Protein AF-A0A6N8Z2X7-F1 (afdb_monomer)

Solvent-accessible surface area (backbone atoms only — not comparable to full-atom values): 6166 Å² total; per-residue (Å²): 115,76,69,65,78,71,65,82,89,82,89,69,92,89,54,57,72,78,24,60,70,51,75,50,76,45,96,87,71,52,72,47,77,52,70,50,75,45,52,90,80,69,62,57,68,72,56,46,52,57,59,53,61,70,48,41,85,80,43,102,55,61,59,70,53,54,51,48,49,54,55,51,64,74,47,50,93,76,54,91,65,60,64,66,61,53,62,65,72,50,86,84,128

Sequence (93 aa):
MDLMKKVEVVGHKNRSAFAPRITVSLAGGTEYQGEYRGNELEWNLATELRRMRALFDDVPWPREKLESIAQITTGLEIEQRMDHLIAMCVETG

Nearest PDB structures (foldseek):
  6skl-assembly1_X  TM=3.160E-01  e=2.056E+00  Saccharomyces cerevisiae S288C
  5qu6-assembly13_Y  TM=3.929E-01  e=6.717E+00  Homo sapiens
  3t91-assembly1_A  TM=2.732E-01  e=4.835E+00  Bacillus subtilis
  3t9q-assembly1_A  TM=2.576E-01  e=5.889E+00  Bacillus subtilis
  3t91-assembly1_B  TM=2.539E-01  e=6.289E+00  Bacillus subtilis

Radius of gyration: 21.36 Å; Cα contacts (8 Å, |Δi|>4): 50; chains: 1; bounding box: 35×31×59 Å

Secondary structure (DSSP, 8-state):
-TTGGG------TTSPTT--EEEEE-TTS-EEEEE--S-TT---HHHHHHHHHTTGGGSSS-HHHHHHHHHHHHTGGG-S-SHHHHHHTS---

pLDDT: mean 90.1, std 7.03, range [52.88, 97.56]

Mean predicted aligned error: 7.27 Å

Structure (mmCIF, N/CA/C/O backbone):
data_AF-A0A6N8Z2X7-F1
#
_entry.id   AF-A0A6N8Z2X7-F1
#
loop_
_atom_site.group_PDB
_atom_site.id
_atom_site.type_symbol
_atom_site.label_atom_id
_atom_site.label_alt_id
_atom_site.label_comp_id
_atom_site.label_asym_id
_atom_site.label_entity_id
_atom_site.label_seq_id
_atom_site.pdbx_PDB_ins_code
_atom_site.Cartn_x
_atom_site.Cartn_y
_atom_site.Cartn_z
_atom_site.occupancy
_atom_site.B_iso_or_equiv
_atom_site.auth_seq_id
_atom_site.auth_comp_id
_atom_site.auth_asym_id
_atom_site.auth_atom_id
_atom_site.pdbx_PDB_model_num
ATOM 1 N N . MET A 1 1 ? -19.006 -13.621 12.511 1.00 72.56 1 MET A N 1
ATOM 2 C CA . MET A 1 1 ? -19.417 -12.213 12.271 1.00 72.56 1 MET A CA 1
ATOM 3 C C . MET A 1 1 ? -19.756 -11.444 13.556 1.00 72.56 1 MET A C 1
ATOM 5 O O . MET A 1 1 ? -20.113 -10.277 13.468 1.00 72.56 1 MET A O 1
ATOM 9 N N . ASP A 1 2 ? -19.636 -12.024 14.755 1.00 91.56 2 ASP A N 1
ATOM 10 C CA . ASP A 1 2 ? -20.192 -11.399 15.971 1.00 91.56 2 ASP A CA 1
ATOM 11 C C . ASP A 1 2 ? -19.499 -10.112 16.421 1.00 91.56 2 ASP A C 1
ATOM 13 O O . ASP A 1 2 ? -20.110 -9.308 17.117 1.00 91.56 2 ASP A O 1
ATOM 17 N N . LEU A 1 3 ? -18.262 -9.875 15.976 1.00 92.19 3 LEU A N 1
ATOM 18 C CA . LEU A 1 3 ? -17.579 -8.607 16.214 1.00 92.19 3 LEU A CA 1
ATOM 19 C C . LEU A 1 3 ? -18.168 -7.468 15.369 1.00 92.19 3 LEU A C 1
ATOM 21 O O . LEU A 1 3 ? -18.351 -6.371 15.880 1.00 92.19 3 LEU A O 1
ATOM 25 N N . MET A 1 4 ? -18.544 -7.737 14.112 1.00 93.75 4 MET A N 1
ATOM 26 C CA . MET A 1 4 ? -19.132 -6.717 13.233 1.00 93.75 4 MET A CA 1
ATOM 27 C C . MET A 1 4 ? -20.478 -6.208 13.756 1.00 93.75 4 MET A C 1
ATOM 29 O O . MET A 1 4 ? -20.795 -5.039 13.585 1.00 93.75 4 MET A O 1
ATOM 33 N N . LYS A 1 5 ? -21.238 -7.054 14.465 1.00 95.81 5 LYS A N 1
ATOM 34 C CA . LYS A 1 5 ? -22.503 -6.660 15.111 1.00 95.81 5 LYS A CA 1
ATOM 35 C C . LYS A 1 5 ? -22.322 -5.614 16.222 1.00 95.81 5 LYS A C 1
ATOM 37 O O . LYS A 1 5 ? -23.311 -5.069 16.691 1.00 95.81 5 LYS A O 1
ATOM 42 N N . LYS A 1 6 ? -21.085 -5.376 16.673 1.00 95.25 6 LYS A N 1
ATOM 43 C CA . LYS A 1 6 ? -20.737 -4.421 17.736 1.00 95.25 6 LYS A CA 1
ATOM 44 C C . LYS A 1 6 ? -20.143 -3.116 17.193 1.00 95.25 6 LYS A C 1
ATOM 46 O O . LYS A 1 6 ? -19.682 -2.300 17.982 1.00 95.25 6 LYS A O 1
ATOM 51 N N . VAL A 1 7 ? -20.092 -2.944 15.871 1.00 96.19 7 VAL A N 1
ATOM 52 C CA . VAL A 1 7 ? -19.511 -1.758 15.231 1.00 96.19 7 VAL A CA 1
ATOM 53 C C . VAL A 1 7 ? -20.599 -0.717 14.988 1.00 96.19 7 VAL A C 1
ATOM 55 O O . VAL A 1 7 ? -21.612 -1.010 14.358 1.00 96.19 7 VAL A O 1
ATOM 58 N N . GLU A 1 8 ? -20.350 0.510 15.437 1.00 96.19 8 GLU A N 1
ATOM 59 C CA . GLU A 1 8 ? -21.132 1.695 15.088 1.00 96.19 8 GLU A CA 1
ATOM 60 C C . GLU A 1 8 ? -20.297 2.609 14.181 1.00 96.19 8 GLU A C 1
ATOM 62 O O . GLU A 1 8 ? -19.108 2.826 14.425 1.00 96.19 8 GLU A O 1
ATOM 67 N N . VAL A 1 9 ? -20.914 3.151 13.126 1.00 94.06 9 VAL A N 1
ATOM 68 C CA . VAL A 1 9 ? -20.267 4.097 12.209 1.00 94.06 9 VAL A CA 1
ATOM 69 C C . VAL A 1 9 ? -20.834 5.490 12.443 1.00 94.06 9 VAL A C 1
ATOM 71 O O . VAL A 1 9 ? -22.002 5.750 12.167 1.00 94.06 9 VAL A O 1
ATOM 74 N N . VAL A 1 10 ? -19.979 6.402 12.908 1.00 93.06 10 VAL A N 1
ATOM 75 C CA . VAL A 1 10 ? -20.349 7.790 13.207 1.00 93.06 10 VAL A CA 1
ATOM 76 C C . VAL A 1 10 ? -19.686 8.735 12.206 1.00 93.06 10 VAL A C 1
ATOM 78 O O . VAL A 1 10 ? -18.458 8.822 12.131 1.00 93.06 10 VAL A O 1
ATOM 81 N N . GLY A 1 11 ? -20.500 9.466 11.440 1.00 90.19 11 GLY A N 1
ATOM 82 C CA . GLY A 1 11 ? -20.023 10.479 10.495 1.00 90.19 11 GLY A CA 1
ATOM 83 C C . GLY A 1 11 ? -19.484 11.727 11.201 1.00 90.19 11 GLY A C 1
ATOM 84 O O . GLY A 1 11 ? -20.047 12.179 12.196 1.00 90.19 11 GLY A O 1
ATOM 85 N N . HIS A 1 12 ? -18.406 12.318 10.675 1.00 86.62 12 HIS A N 1
ATOM 86 C CA . HIS A 1 12 ? -17.776 13.504 11.261 1.00 86.62 12 HIS A CA 1
ATOM 87 C C . HIS A 1 12 ? -17.372 14.504 10.172 1.00 86.62 12 HIS A C 1
ATOM 89 O O . HIS A 1 12 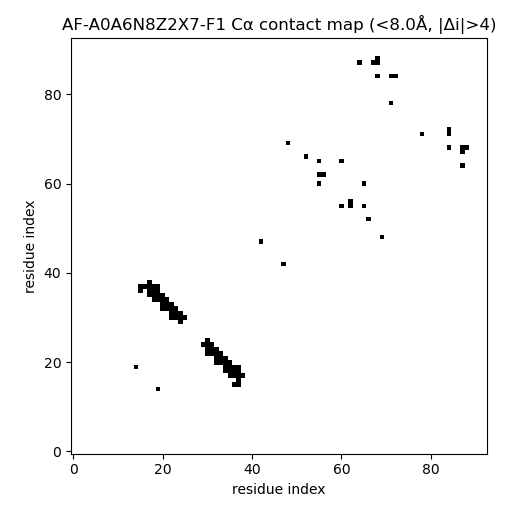? -16.639 14.152 9.256 1.00 86.62 12 HIS A O 1
ATOM 95 N N . LYS A 1 13 ? -17.830 15.760 10.272 1.00 85.81 13 LYS A N 1
ATOM 96 C CA . LYS A 1 13 ? -17.617 16.782 9.224 1.00 85.81 13 LYS A CA 1
ATOM 97 C C . LYS A 1 13 ? -16.229 17.430 9.244 1.00 85.81 13 LYS A C 1
ATOM 99 O O . LYS A 1 13 ? -15.797 17.960 8.233 1.00 85.81 13 LYS A O 1
ATOM 104 N N . ASN A 1 14 ? -15.544 17.376 10.385 1.00 87.69 14 ASN A N 1
ATOM 105 C CA . ASN A 1 14 ? -14.281 18.094 10.598 1.00 87.69 14 ASN A CA 1
ATOM 106 C C . ASN A 1 14 ? -13.035 17.194 10.509 1.00 87.69 14 ASN A C 1
ATOM 108 O O . ASN A 1 14 ? -11.975 17.592 10.980 1.00 87.69 14 ASN A O 1
ATOM 112 N N . ARG A 1 15 ? -13.158 15.963 9.993 1.00 83.88 15 ARG A N 1
ATOM 113 C CA . ARG A 1 15 ? -12.006 15.069 9.792 1.00 83.88 15 ARG A CA 1
ATOM 114 C C . ARG A 1 15 ? -11.541 15.129 8.345 1.00 83.88 15 ARG A C 1
ATOM 116 O O . ARG A 1 15 ? -12.367 15.273 7.445 1.00 83.88 15 ARG A O 1
ATOM 123 N N . SER A 1 16 ? -10.235 14.983 8.143 1.00 83.81 16 SER A N 1
ATOM 124 C CA . SER A 1 16 ? -9.657 14.812 6.812 1.00 83.81 16 SER A CA 1
ATOM 125 C C . SER A 1 16 ? -10.278 13.607 6.101 1.00 83.81 16 SER A C 1
ATOM 127 O O . SER A 1 16 ? -10.745 12.652 6.734 1.00 83.81 16 SER A O 1
ATOM 129 N N . ALA A 1 17 ? -10.274 13.637 4.769 1.00 81.00 17 ALA A N 1
ATOM 130 C CA . ALA A 1 17 ? -10.616 12.456 3.990 1.00 81.00 17 ALA A CA 1
ATOM 131 C C . ALA A 1 17 ? -9.692 11.290 4.386 1.00 81.00 17 ALA A C 1
ATOM 133 O O . ALA A 1 17 ? -8.515 11.499 4.670 1.00 81.00 17 ALA A O 1
ATOM 134 N N . PHE A 1 18 ? -10.240 10.073 4.437 1.00 83.06 18 PHE A N 1
ATOM 135 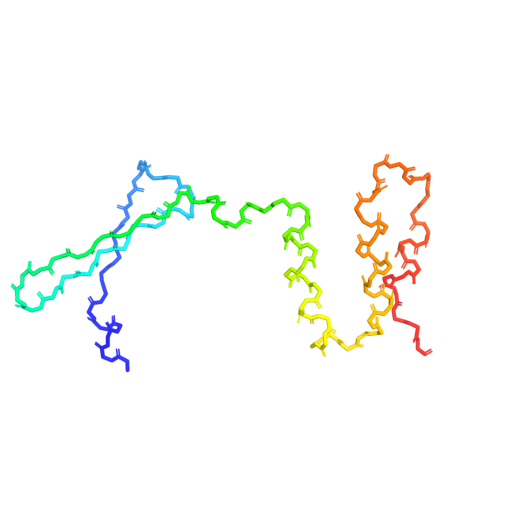C CA . PHE A 1 18 ? -9.494 8.850 4.769 1.00 83.06 18 PHE A CA 1
ATOM 136 C C . PHE A 1 18 ? -8.792 8.851 6.141 1.00 83.06 18 PHE A C 1
ATOM 138 O O . PHE A 1 18 ? -7.894 8.047 6.367 1.00 83.06 18 PHE A O 1
ATOM 145 N N . ALA A 1 19 ? -9.242 9.691 7.078 1.00 90.31 19 ALA A N 1
ATOM 146 C CA . ALA A 1 19 ? -8.729 9.788 8.445 1.00 90.31 19 ALA A CA 1
ATOM 147 C C . ALA A 1 19 ? -9.726 9.207 9.475 1.00 90.31 19 ALA A C 1
ATOM 149 O O . ALA A 1 19 ? -10.313 9.956 10.266 1.00 90.31 19 ALA A O 1
ATOM 150 N N . PRO A 1 20 ? -10.034 7.891 9.455 1.00 90.88 20 PRO A N 1
ATOM 151 C CA . PRO A 1 20 ? -10.942 7.319 10.434 1.00 90.88 20 PRO A CA 1
ATOM 152 C C . PRO A 1 20 ? -10.329 7.349 11.835 1.00 90.88 20 PRO A C 1
ATOM 154 O O . PRO A 1 20 ? -9.145 7.075 12.040 1.00 90.88 20 PRO A O 1
ATOM 157 N N . ARG A 1 21 ? -11.188 7.596 12.820 1.00 93.38 21 ARG A N 1
ATOM 158 C CA . ARG A 1 21 ? -10.894 7.344 14.226 1.00 93.38 21 ARG A CA 1
ATOM 159 C C . ARG A 1 21 ? -11.562 6.047 14.639 1.00 93.38 21 ARG A C 1
ATOM 161 O O . ARG A 1 21 ? -12.767 5.898 14.453 1.00 93.38 21 ARG A O 1
ATOM 168 N N . ILE A 1 22 ? -10.786 5.142 15.213 1.00 95.31 22 ILE A N 1
ATOM 169 C CA . ILE A 1 22 ? -11.260 3.865 15.729 1.00 95.31 22 ILE A CA 1
ATOM 170 C C . ILE A 1 22 ? -11.184 3.931 17.248 1.00 95.31 22 ILE A C 1
ATOM 172 O O . ILE A 1 22 ? -10.108 4.137 17.809 1.00 95.31 22 ILE A O 1
ATOM 176 N N . THR A 1 23 ? -12.328 3.744 17.896 1.00 96.50 23 THR A N 1
ATOM 177 C CA . THR A 1 23 ? -12.427 3.597 19.348 1.00 96.50 23 THR A CA 1
ATOM 178 C C . THR A 1 23 ? -12.873 2.172 19.653 1.00 96.50 23 THR A C 1
ATOM 180 O O . THR A 1 23 ? -13.829 1.679 19.057 1.00 96.50 23 THR A O 1
ATOM 183 N N . VAL A 1 24 ? -12.172 1.501 20.564 1.00 97.25 24 VAL A N 1
ATOM 184 C CA .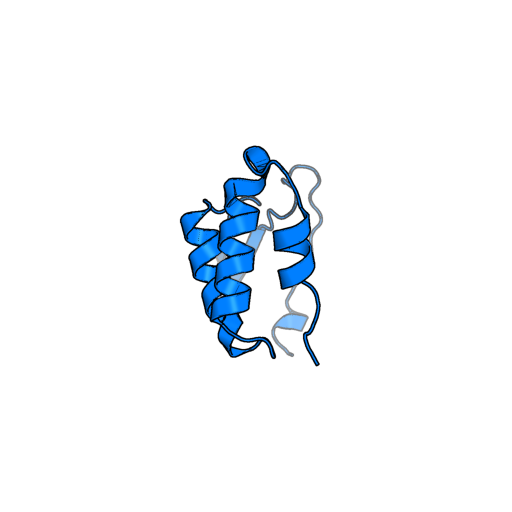 VAL A 1 24 ? -12.516 0.165 21.057 1.00 97.25 24 VAL A CA 1
ATOM 185 C C . VAL A 1 24 ? -12.764 0.262 22.554 1.00 97.25 24 VAL A C 1
ATOM 187 O O . VAL A 1 24 ? -11.825 0.474 23.320 1.00 97.25 24 VAL A O 1
ATOM 190 N N . SER A 1 25 ? -14.016 0.072 22.961 1.00 96.88 25 SER A N 1
ATOM 191 C CA . SER A 1 25 ? -14.414 0.034 24.370 1.00 96.88 25 SER A CA 1
ATOM 192 C C . SER A 1 25 ? -14.535 -1.423 24.828 1.00 96.88 25 SER A C 1
ATOM 194 O O . SER A 1 25 ? -15.269 -2.225 24.244 1.00 96.88 25 SER A O 1
ATOM 196 N N . LEU A 1 26 ? -13.776 -1.794 25.858 1.00 96.56 26 LEU A N 1
ATOM 197 C CA . LEU A 1 26 ? -13.803 -3.126 26.459 1.00 96.56 26 LEU A CA 1
ATOM 198 C C . LEU A 1 26 ? -14.933 -3.234 27.489 1.00 96.56 26 LEU A C 1
ATOM 200 O O . LEU A 1 26 ? -15.346 -2.245 28.086 1.00 96.56 26 LEU A O 1
ATOM 204 N N . ALA A 1 27 ? -15.387 -4.458 27.774 1.00 94.31 27 ALA A N 1
ATOM 205 C CA . ALA A 1 27 ? -16.459 -4.705 28.747 1.00 94.31 27 ALA A CA 1
ATOM 206 C C . ALA A 1 27 ? -16.143 -4.193 30.171 1.00 94.31 27 ALA A C 1
ATOM 208 O O . ALA A 1 27 ? -17.059 -3.901 30.930 1.00 94.31 27 ALA A O 1
ATOM 209 N N . GLY A 1 28 ? -14.857 -4.057 30.523 1.00 94.88 28 GLY A N 1
ATOM 210 C CA . GLY A 1 28 ? -14.400 -3.467 31.789 1.00 94.88 28 GLY A CA 1
ATOM 211 C C . GLY A 1 28 ? -14.350 -1.933 31.803 1.00 94.88 28 GLY A C 1
ATOM 212 O O . GLY A 1 28 ? -13.819 -1.362 32.749 1.00 94.88 28 GLY A O 1
ATOM 213 N N . GLY A 1 29 ? -14.843 -1.265 30.755 1.00 94.12 29 GLY A N 1
ATOM 214 C CA . GLY A 1 29 ? -14.882 0.197 30.641 1.00 94.12 29 GLY A CA 1
ATOM 215 C C . GLY A 1 29 ? -13.595 0.844 30.123 1.00 94.12 29 GLY A C 1
ATOM 216 O O . GLY A 1 29 ? -13.567 2.052 29.918 1.00 94.12 29 GLY A O 1
ATOM 217 N N . THR A 1 30 ? -12.527 0.075 29.891 1.00 97.56 30 THR A N 1
ATOM 218 C CA . THR A 1 30 ? -11.299 0.591 29.268 1.00 97.56 30 THR A CA 1
ATOM 219 C C . THR A 1 30 ? -11.540 0.934 27.803 1.00 97.56 30 THR A C 1
ATOM 221 O O . THR A 1 30 ? -12.073 0.107 27.062 1.00 97.56 30 THR A O 1
ATOM 224 N N . GLU A 1 31 ? -11.078 2.106 27.370 1.00 97.44 31 GLU A N 1
ATOM 225 C CA . GLU A 1 31 ? -11.149 2.538 25.976 1.00 97.44 31 GLU A CA 1
ATOM 226 C C . GLU A 1 31 ? -9.762 2.687 25.357 1.00 97.44 31 GLU A C 1
ATOM 228 O O . GLU A 1 31 ? -8.847 3.255 25.954 1.00 97.44 31 GLU A O 1
ATOM 233 N N . TYR A 1 32 ? -9.631 2.205 24.125 1.00 97.56 32 TYR A N 1
ATOM 234 C CA . TYR A 1 32 ? -8.475 2.439 23.272 1.00 97.56 32 TYR A CA 1
ATOM 235 C C . TYR A 1 32 ? -8.906 3.255 22.067 1.00 97.56 32 TYR A C 1
ATOM 237 O O . TYR A 1 32 ? -9.935 2.965 21.458 1.00 97.56 32 TYR A O 1
ATOM 245 N N . GLN A 1 33 ? -8.103 4.248 21.696 1.00 96.06 33 GLN A N 1
ATOM 246 C CA . GLN A 1 33 ? -8.377 5.086 20.539 1.00 96.06 33 GLN A CA 1
ATOM 247 C C . GLN A 1 33 ? -7.143 5.194 19.647 1.00 96.06 33 GLN A C 1
ATOM 249 O O . GLN A 1 33 ? -6.046 5.476 20.123 1.00 96.0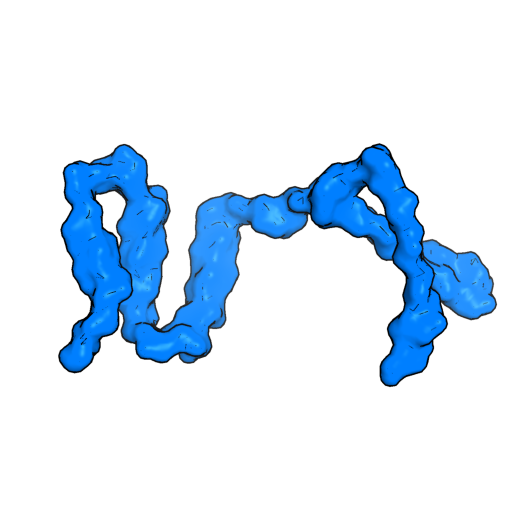6 33 GLN A O 1
ATOM 254 N N . GLY A 1 34 ? -7.353 5.017 18.346 1.00 93.50 34 GLY A N 1
ATOM 255 C CA . GLY A 1 34 ? -6.394 5.349 17.299 1.00 93.50 34 GLY A CA 1
ATOM 256 C C . GLY A 1 34 ? -7.057 6.233 16.250 1.00 93.50 34 GLY A C 1
ATOM 257 O O . GLY A 1 34 ? -8.242 6.074 15.961 1.00 93.50 34 GLY A O 1
ATOM 258 N N . GLU A 1 35 ? -6.311 7.176 15.686 1.00 91.81 35 GLU A N 1
ATOM 259 C CA . GLU A 1 35 ? -6.792 8.035 14.604 1.00 91.81 35 GLU A CA 1
ATOM 260 C C . GLU A 1 35 ? -5.764 8.054 13.484 1.00 91.81 35 GLU A C 1
ATOM 262 O O . GLU A 1 35 ? -4.579 8.292 13.719 1.00 91.81 35 GLU A O 1
ATOM 267 N N . TYR A 1 36 ? -6.248 7.773 12.280 1.00 90.44 36 TYR A N 1
ATOM 268 C CA . TYR A 1 36 ? -5.496 7.966 11.053 1.00 90.44 36 TYR A CA 1
ATOM 269 C C . TYR A 1 36 ? -5.576 9.436 10.650 1.00 90.44 36 TYR A C 1
ATOM 271 O O . TYR A 1 36 ? -6.519 10.142 10.999 1.00 90.44 36 TYR A O 1
ATOM 279 N N . ARG A 1 37 ? -4.591 9.897 9.896 1.00 87.25 37 ARG A N 1
ATOM 280 C CA . ARG A 1 37 ? -4.442 11.261 9.391 1.00 87.25 37 ARG A CA 1
ATOM 281 C C . ARG A 1 37 ? -4.820 11.365 7.917 1.00 87.25 37 ARG A C 1
ATOM 283 O O . ARG A 1 37 ? -4.995 12.477 7.427 1.00 87.25 37 ARG A O 1
ATOM 290 N N . GLY A 1 38 ? -4.987 10.229 7.240 1.00 84.19 38 GLY A N 1
ATOM 291 C CA . GLY A 1 38 ? -5.331 10.145 5.822 1.00 84.19 38 GLY A CA 1
ATOM 292 C C . GLY A 1 38 ? -4.116 10.162 4.900 1.00 84.19 38 GLY A C 1
ATOM 293 O O . GLY A 1 38 ? -4.276 9.994 3.698 1.00 84.19 38 GLY A O 1
ATOM 294 N N . ASN A 1 39 ? -2.911 10.305 5.455 1.00 84.81 39 ASN A N 1
ATOM 295 C CA . ASN A 1 39 ? -1.653 10.318 4.717 1.00 84.81 39 ASN A CA 1
ATOM 296 C C . ASN A 1 39 ? -0.751 9.120 5.045 1.00 84.81 39 ASN A C 1
ATOM 298 O O . ASN A 1 39 ? 0.385 9.050 4.596 1.00 84.81 39 ASN A O 1
ATOM 302 N N . GLU A 1 40 ? -1.237 8.135 5.802 1.00 83.44 40 GLU A N 1
ATOM 303 C CA . GLU A 1 40 ? -0.474 6.919 6.113 1.00 83.44 40 GLU A CA 1
ATOM 304 C C . GLU A 1 40 ? -0.116 6.094 4.865 1.00 83.44 40 GLU A C 1
ATOM 306 O O . GLU A 1 40 ? 0.792 5.254 4.899 1.00 83.44 40 GLU A O 1
ATOM 311 N N . LEU A 1 41 ? -0.848 6.323 3.773 1.00 76.44 41 LEU A N 1
ATOM 312 C CA . LEU A 1 41 ? -0.629 5.718 2.463 1.00 76.44 41 LEU A CA 1
ATOM 313 C C . LEU A 1 41 ? 0.062 6.671 1.477 1.00 76.44 41 LEU A C 1
ATOM 315 O O . LEU A 1 41 ? 0.358 6.259 0.361 1.00 76.44 41 LEU A O 1
ATOM 319 N N . GLU A 1 42 ? 0.352 7.911 1.882 1.00 86.75 42 GLU A N 1
ATOM 320 C CA . GLU A 1 42 ? 1.244 8.792 1.133 1.00 86.75 42 GLU A CA 1
ATOM 321 C C . GLU A 1 42 ? 2.674 8.330 1.399 1.00 86.75 42 GLU A C 1
ATOM 323 O O . GLU A 1 42 ? 3.240 8.498 2.483 1.00 86.75 42 GLU A O 1
ATOM 328 N N . TRP A 1 43 ? 3.248 7.664 0.410 1.00 88.69 43 TRP A N 1
ATOM 329 C CA . TRP A 1 43 ? 4.568 7.076 0.516 1.00 88.69 43 TRP A CA 1
ATOM 330 C C . TRP A 1 43 ? 5.557 7.844 -0.342 1.00 88.69 43 TRP A C 1
ATOM 332 O O . TRP A 1 43 ? 5.224 8.391 -1.387 1.00 88.69 43 TRP A O 1
ATOM 342 N N . ASN A 1 44 ? 6.813 7.859 0.097 1.00 92.12 44 ASN A N 1
ATOM 343 C CA . ASN A 1 44 ? 7.882 8.232 -0.813 1.00 92.12 44 ASN A CA 1
ATOM 344 C C . ASN A 1 44 ? 8.054 7.146 -1.883 1.00 92.12 44 ASN A C 1
ATOM 346 O O . ASN A 1 44 ? 7.765 5.968 -1.647 1.00 92.12 44 ASN A O 1
ATOM 350 N N . LEU A 1 45 ? 8.622 7.543 -3.019 1.00 91.12 45 LEU A N 1
ATOM 351 C CA . LEU A 1 45 ? 8.886 6.670 -4.160 1.00 91.12 45 LEU A CA 1
ATOM 352 C C . LEU A 1 45 ? 9.573 5.349 -3.764 1.00 91.12 45 LEU A C 1
ATOM 354 O O . LEU A 1 45 ? 9.189 4.276 -4.220 1.00 91.12 45 LEU A O 1
ATOM 358 N N . ALA A 1 46 ? 10.563 5.391 -2.866 1.00 93.25 46 ALA A N 1
ATOM 359 C CA . ALA A 1 46 ? 11.264 4.185 -2.415 1.00 93.25 46 ALA A CA 1
ATOM 360 C C . ALA A 1 46 ? 10.324 3.177 -1.723 1.00 93.25 46 ALA A C 1
ATOM 362 O O . ALA A 1 46 ? 10.447 1.963 -1.906 1.00 93.25 46 ALA A O 1
ATOM 363 N N . THR A 1 47 ? 9.375 3.672 -0.928 1.00 93.56 47 THR A N 1
ATOM 364 C CA . THR A 1 47 ? 8.381 2.844 -0.238 1.00 93.56 47 THR A CA 1
ATOM 365 C C . THR A 1 47 ? 7.321 2.324 -1.203 1.00 93.56 47 THR A C 1
ATOM 367 O O . THR A 1 47 ? 6.962 1.148 -1.098 1.00 93.56 47 THR A O 1
ATOM 370 N N . GLU A 1 48 ? 6.870 3.148 -2.151 1.00 92.88 48 GLU A N 1
ATOM 371 C CA . GLU A 1 48 ? 5.951 2.732 -3.218 1.00 92.88 48 GLU A CA 1
ATOM 372 C C . GLU A 1 48 ? 6.552 1.604 -4.055 1.00 92.88 48 GLU A C 1
ATOM 374 O O . GLU A 1 48 ? 5.957 0.531 -4.141 1.00 92.88 48 GLU A O 1
ATOM 379 N N . LEU A 1 49 ? 7.775 1.784 -4.569 1.00 93.50 49 LEU A N 1
ATOM 380 C CA . LEU A 1 49 ? 8.477 0.772 -5.361 1.00 93.50 49 LEU A CA 1
ATOM 381 C C . LEU A 1 49 ? 8.635 -0.539 -4.589 1.00 93.50 49 LEU A C 1
ATOM 383 O O . LEU A 1 49 ? 8.339 -1.608 -5.116 1.00 93.50 49 LEU A O 1
ATOM 387 N N . ARG A 1 50 ? 9.057 -0.482 -3.319 1.00 94.31 50 ARG A N 1
ATOM 388 C CA . ARG A 1 50 ? 9.210 -1.685 -2.487 1.00 94.31 50 ARG A CA 1
ATOM 389 C C . ARG A 1 50 ? 7.889 -2.435 -2.310 1.00 94.31 50 ARG A C 1
ATOM 391 O O . ARG A 1 50 ? 7.880 -3.660 -2.384 1.00 94.31 50 ARG A O 1
ATOM 398 N N . ARG A 1 51 ? 6.793 -1.722 -2.034 1.00 92.75 51 ARG A N 1
ATOM 399 C CA . ARG A 1 51 ? 5.473 -2.339 -1.832 1.00 92.75 51 ARG A CA 1
ATOM 400 C C . ARG A 1 51 ? 4.892 -2.874 -3.137 1.00 92.75 51 ARG A C 1
ATOM 402 O O . ARG A 1 51 ? 4.369 -3.978 -3.135 1.00 92.75 51 ARG A O 1
ATOM 409 N N . MET A 1 52 ? 5.034 -2.136 -4.234 1.00 92.69 52 MET A N 1
ATOM 410 C CA . MET A 1 52 ? 4.598 -2.558 -5.564 1.00 92.69 52 MET A CA 1
ATOM 411 C C . MET A 1 52 ? 5.345 -3.816 -6.034 1.00 92.69 52 MET A C 1
ATOM 413 O O . MET A 1 52 ? 4.710 -4.774 -6.460 1.00 92.69 52 MET A O 1
ATOM 417 N N . ARG A 1 53 ? 6.677 -3.866 -5.887 1.00 94.06 53 ARG A N 1
ATOM 418 C CA . ARG A 1 53 ? 7.514 -5.018 -6.286 1.00 94.06 53 ARG A CA 1
ATOM 419 C C . ARG A 1 53 ? 7.175 -6.321 -5.569 1.00 94.06 53 ARG A C 1
ATOM 421 O O . ARG A 1 53 ? 7.442 -7.396 -6.109 1.00 94.06 53 ARG A O 1
ATOM 428 N N . ALA A 1 54 ? 6.612 -6.229 -4.363 1.00 94.44 54 ALA A N 1
ATOM 429 C CA . ALA A 1 54 ? 6.137 -7.383 -3.608 1.00 94.44 54 ALA A CA 1
ATOM 430 C C . ALA A 1 54 ? 4.889 -8.028 -4.234 1.00 94.44 54 ALA A C 1
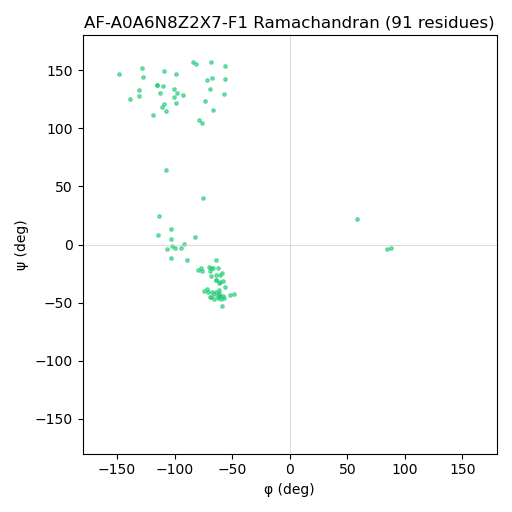ATOM 432 O O . ALA A 1 54 ? 4.611 -9.181 -3.940 1.00 94.44 54 ALA A O 1
ATOM 433 N N . LEU A 1 55 ? 4.165 -7.306 -5.096 1.00 94.19 55 LEU A N 1
ATOM 434 C CA . LEU A 1 55 ? 2.989 -7.812 -5.809 1.00 94.19 55 LEU A CA 1
ATOM 435 C C . LEU A 1 55 ? 3.349 -8.468 -7.148 1.00 94.19 55 LEU A C 1
ATOM 437 O O . LEU A 1 55 ? 2.505 -9.116 -7.752 1.00 94.19 55 LEU A O 1
ATOM 441 N N . PHE A 1 56 ? 4.578 -8.290 -7.645 1.00 94.12 56 PHE A N 1
ATOM 442 C CA . PHE A 1 56 ? 4.956 -8.734 -8.992 1.00 94.12 56 PHE A CA 1
ATOM 443 C C . PHE A 1 56 ? 4.907 -10.251 -9.177 1.00 94.12 56 PHE A C 1
ATOM 445 O O . PHE A 1 56 ? 4.689 -10.692 -10.299 1.00 94.12 56 PHE A O 1
ATOM 452 N N . ASP A 1 57 ? 5.077 -11.038 -8.111 1.00 91.00 57 ASP A N 1
ATOM 453 C CA . ASP A 1 57 ? 4.967 -12.503 -8.197 1.00 91.00 57 ASP A CA 1
ATOM 454 C C . ASP A 1 57 ? 3.528 -12.972 -8.463 1.00 91.00 57 ASP A C 1
ATOM 456 O O . ASP A 1 57 ? 3.328 -14.059 -8.999 1.00 91.00 57 ASP A O 1
ATOM 460 N N . ASP A 1 58 ? 2.534 -12.141 -8.136 1.00 94.12 58 ASP A N 1
ATOM 461 C CA . ASP A 1 58 ? 1.111 -12.442 -8.320 1.00 94.12 58 ASP A CA 1
ATOM 462 C C . ASP A 1 58 ? 0.559 -11.904 -9.654 1.00 94.12 58 ASP A C 1
ATOM 464 O O . ASP A 1 58 ? -0.614 -12.104 -9.979 1.00 94.12 58 ASP A O 1
ATOM 468 N N . VAL A 1 59 ? 1.384 -11.203 -10.440 1.00 90.19 59 VAL A N 1
ATOM 469 C CA . VAL A 1 59 ? 1.000 -10.642 -11.741 1.00 90.19 59 VAL A CA 1
ATOM 470 C C . VAL A 1 59 ? 1.468 -11.596 -12.844 1.00 90.19 59 VAL A C 1
ATOM 472 O O . VAL A 1 59 ? 2.643 -11.956 -12.867 1.00 90.19 59 VAL A O 1
ATOM 475 N N . PRO A 1 60 ? 0.607 -11.983 -13.806 1.00 90.81 60 PRO A N 1
ATOM 476 C CA . PRO A 1 60 ? 0.950 -12.950 -14.855 1.00 90.81 60 PRO A CA 1
ATOM 477 C C . PRO A 1 60 ? 1.857 -12.362 -15.956 1.00 90.81 60 PRO A C 1
ATOM 479 O O . PRO A 1 60 ? 1.640 -12.598 -17.139 1.00 90.81 60 PRO A O 1
ATOM 482 N N . TRP A 1 61 ? 2.842 -11.540 -15.593 1.00 89.88 61 TRP A N 1
ATOM 483 C CA . TRP A 1 61 ? 3.765 -10.848 -16.492 1.00 89.88 61 TRP A CA 1
ATOM 484 C C . TRP A 1 61 ? 5.213 -11.108 -16.054 1.00 89.88 61 TRP A C 1
ATOM 486 O O . TRP A 1 61 ? 5.469 -11.293 -14.865 1.00 89.88 61 TRP A O 1
ATOM 496 N N . PRO A 1 62 ? 6.197 -11.077 -16.972 1.00 91.38 62 PRO A N 1
ATOM 497 C CA . PRO A 1 62 ? 7.597 -11.208 -16.587 1.00 91.38 62 PRO A CA 1
ATOM 498 C C . PRO A 1 62 ? 8.006 -10.126 -15.579 1.00 91.38 62 PRO A C 1
ATOM 500 O O . PRO A 1 62 ? 7.822 -8.933 -15.831 1.00 91.38 62 PRO A O 1
ATOM 503 N N . ARG A 1 63 ? 8.624 -10.524 -14.461 1.00 92.81 63 ARG A N 1
ATOM 504 C CA . ARG A 1 63 ? 9.097 -9.593 -13.421 1.00 92.81 63 ARG A CA 1
ATOM 505 C C . ARG A 1 63 ? 9.974 -8.474 -13.988 1.00 92.81 63 ARG A C 1
ATOM 507 O O . ARG A 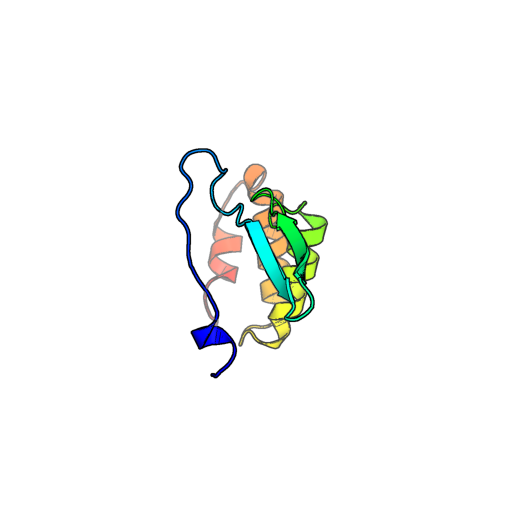1 63 ? 9.779 -7.318 -13.642 1.00 92.81 63 ARG A O 1
ATOM 514 N N . GLU A 1 64 ? 10.895 -8.795 -14.894 1.00 91.69 64 GLU A N 1
ATOM 515 C CA . GLU A 1 64 ? 11.786 -7.814 -15.539 1.00 91.69 64 GLU A CA 1
ATOM 516 C C . GLU A 1 64 ? 11.023 -6.757 -16.350 1.00 91.69 64 GLU A C 1
ATOM 518 O O . GLU A 1 64 ? 11.414 -5.588 -16.404 1.00 91.69 64 GLU A O 1
ATOM 523 N N . LYS A 1 65 ? 9.892 -7.152 -16.945 1.00 92.12 65 LYS A N 1
ATOM 524 C CA . LYS A 1 65 ? 9.004 -6.252 -17.681 1.00 92.12 65 LYS A CA 1
ATOM 525 C C . LYS A 1 65 ? 8.318 -5.278 -16.727 1.00 92.12 65 LYS A C 1
ATOM 527 O O . LYS A 1 65 ? 8.324 -4.078 -16.980 1.00 92.12 65 LYS A O 1
ATOM 532 N N . LEU A 1 66 ? 7.810 -5.776 -15.600 1.00 93.50 66 LEU A N 1
ATOM 533 C CA . LEU A 1 66 ? 7.201 -4.954 -14.549 1.00 93.50 66 LEU A CA 1
ATOM 534 C C . LEU A 1 66 ? 8.214 -3.996 -13.900 1.00 93.50 66 LEU A C 1
ATOM 536 O O . LEU A 1 66 ? 7.904 -2.826 -13.684 1.00 93.50 66 LEU A O 1
ATOM 540 N N . GLU A 1 67 ? 9.444 -4.456 -13.656 1.00 93.88 67 GLU A N 1
ATOM 541 C CA . GLU A 1 67 ? 10.543 -3.611 -13.167 1.00 93.88 67 GLU A CA 1
ATOM 542 C C . GLU A 1 67 ? 10.885 -2.488 -14.152 1.00 93.88 67 GLU A C 1
ATOM 544 O O . GLU A 1 67 ? 11.082 -1.341 -13.753 1.00 93.88 67 GLU A O 1
ATOM 549 N N . SER A 1 68 ? 10.902 -2.794 -15.449 1.00 92.19 68 SER A N 1
ATOM 550 C CA . SER A 1 68 ? 11.182 -1.804 -16.491 1.00 92.19 68 SER A CA 1
ATOM 551 C C . SER A 1 68 ? 10.069 -0.757 -16.601 1.00 92.19 68 SER A C 1
ATOM 553 O O . SER A 1 68 ? 10.359 0.433 -16.706 1.00 92.19 68 SER A O 1
ATOM 555 N N . ILE A 1 69 ? 8.798 -1.167 -16.504 1.00 92.94 69 ILE A N 1
ATOM 556 C CA . ILE A 1 69 ? 7.651 -0.241 -16.459 1.00 92.94 69 ILE A CA 1
ATOM 557 C C . ILE A 1 69 ? 7.769 0.694 -15.253 1.00 92.94 69 ILE A C 1
ATOM 559 O O . ILE A 1 69 ? 7.628 1.910 -15.401 1.00 92.94 69 ILE A O 1
ATOM 563 N N . ALA A 1 70 ? 8.071 0.148 -14.072 1.00 93.56 70 ALA A N 1
ATOM 564 C CA . ALA A 1 70 ? 8.269 0.929 -12.855 1.00 93.56 70 ALA A CA 1
ATOM 565 C C . ALA A 1 70 ? 9.391 1.966 -13.015 1.00 93.56 70 ALA A C 1
ATOM 567 O O . ALA A 1 70 ? 9.228 3.131 -12.645 1.00 93.56 70 ALA A O 1
ATOM 568 N N . GLN A 1 71 ? 10.516 1.554 -13.604 1.00 92.06 71 GLN A N 1
ATOM 569 C CA . GLN A 1 71 ? 11.674 2.415 -13.820 1.00 92.06 71 GLN A CA 1
ATOM 570 C C . GLN A 1 71 ? 11.379 3.557 -14.802 1.00 92.06 71 GLN A C 1
ATOM 572 O O . GLN A 1 71 ? 11.705 4.701 -14.496 1.00 92.06 71 GLN A O 1
ATOM 577 N N . ILE A 1 72 ? 10.746 3.271 -15.945 1.00 92.06 72 ILE A N 1
ATOM 578 C CA . ILE A 1 72 ? 10.399 4.294 -16.947 1.00 92.06 72 ILE A CA 1
ATOM 579 C C . ILE A 1 72 ? 9.368 5.273 -16.373 1.00 92.06 72 ILE A C 1
ATOM 581 O O . ILE A 1 72 ? 9.511 6.482 -16.517 1.00 92.06 72 ILE A O 1
ATOM 585 N N . THR A 1 73 ? 8.358 4.767 -15.659 1.00 92.94 73 THR A N 1
ATOM 586 C CA . THR A 1 73 ? 7.314 5.608 -15.045 1.00 92.94 73 THR A CA 1
ATOM 587 C C . THR A 1 73 ? 7.885 6.543 -13.975 1.00 92.94 73 THR A C 1
ATOM 589 O O . THR A 1 73 ? 7.389 7.649 -13.797 1.00 92.94 73 THR A O 1
ATOM 592 N N . THR A 1 74 ? 8.950 6.127 -13.284 1.00 92.19 74 THR A N 1
ATOM 593 C CA . THR A 1 74 ? 9.625 6.946 -12.266 1.00 92.19 74 THR A CA 1
ATOM 594 C C . THR A 1 74 ? 10.362 8.156 -12.853 1.00 92.19 74 THR A C 1
ATOM 596 O O . THR A 1 74 ? 10.547 9.134 -12.140 1.00 92.19 74 THR A O 1
ATOM 599 N N . GLY A 1 75 ? 10.800 8.083 -14.114 1.00 91.25 75 GLY A N 1
ATOM 600 C CA . GLY A 1 75 ? 11.514 9.161 -14.810 1.00 91.25 75 GLY A CA 1
ATOM 601 C C . GLY A 1 75 ? 10.720 9.756 -15.970 1.00 91.25 75 GLY A C 1
ATOM 602 O O . GLY A 1 75 ? 11.307 10.261 -16.925 1.00 91.25 75 GLY A O 1
ATOM 603 N N . LEU A 1 76 ? 9.390 9.652 -15.932 1.00 90.94 76 LEU A N 1
ATOM 604 C CA . LEU A 1 76 ? 8.519 10.005 -17.051 1.00 90.94 76 LEU A CA 1
ATOM 605 C C . LEU A 1 76 ? 8.690 11.461 -17.504 1.00 90.94 76 LEU A C 1
ATOM 607 O O . LEU A 1 76 ? 8.539 11.780 -18.679 1.00 90.94 76 LEU A O 1
ATOM 611 N N . GLU A 1 77 ? 9.017 12.346 -16.570 1.00 89.94 77 GLU A N 1
ATOM 612 C CA . GLU A 1 77 ? 9.194 13.777 -16.784 1.00 89.94 77 GLU A CA 1
ATOM 613 C C . GLU A 1 77 ? 10.395 14.139 -17.668 1.00 89.94 77 GLU A C 1
ATOM 615 O O . GLU A 1 77 ? 10.426 15.239 -18.221 1.00 89.94 77 GLU A O 1
ATOM 620 N N . ILE A 1 78 ? 11.368 13.233 -17.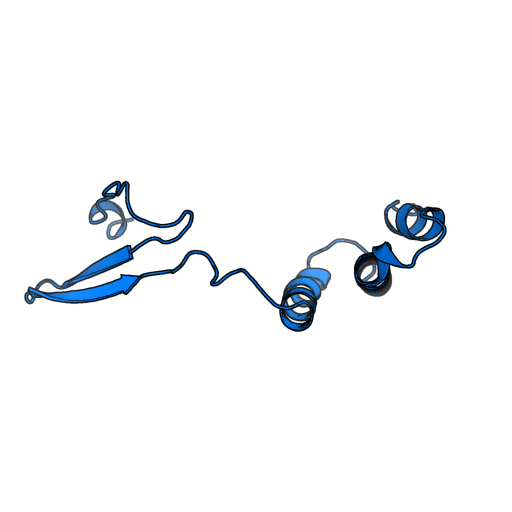819 1.00 90.88 78 ILE A N 1
ATOM 621 C CA . ILE A 1 78 ? 12.541 13.422 -18.686 1.00 90.88 78 ILE A CA 1
ATOM 622 C C . ILE A 1 78 ? 12.488 12.582 -19.970 1.00 90.88 78 ILE A C 1
ATOM 624 O O . ILE A 1 78 ? 13.372 12.711 -20.822 1.00 90.88 78 ILE A O 1
ATOM 628 N N . GLU A 1 79 ? 11.466 11.741 -20.138 1.00 88.94 79 GLU A N 1
ATOM 629 C CA . GLU A 1 79 ? 11.316 10.895 -21.321 1.00 88.94 79 GLU A CA 1
ATOM 630 C C . GLU A 1 79 ? 10.879 11.715 -22.543 1.00 88.94 79 GLU A C 1
ATOM 632 O O . GLU A 1 79 ? 9.840 12.373 -22.554 1.00 88.94 79 GLU A O 1
ATOM 637 N N . GLN A 1 80 ? 11.659 11.652 -23.626 1.00 90.81 80 GLN A N 1
ATOM 638 C CA . GLN A 1 80 ? 11.354 12.392 -24.861 1.00 90.81 80 GLN A CA 1
ATOM 639 C C . GLN A 1 80 ? 10.232 11.746 -25.684 1.00 90.81 80 GLN A C 1
ATOM 641 O O . GLN A 1 80 ? 9.624 12.401 -26.533 1.00 90.81 80 GLN A O 1
ATOM 646 N N . ARG A 1 81 ? 9.998 10.441 -25.497 1.00 91.44 81 ARG A N 1
ATOM 647 C CA . ARG A 1 81 ? 9.057 9.635 -26.283 1.00 91.44 81 ARG A CA 1
ATOM 648 C C . ARG A 1 81 ? 8.445 8.541 -25.427 1.00 91.44 81 ARG A C 1
ATOM 650 O O . ARG A 1 81 ? 9.122 7.949 -24.596 1.00 91.44 81 ARG A O 1
ATOM 657 N N . MET A 1 82 ? 7.185 8.210 -25.710 1.00 89.12 82 MET A N 1
ATOM 658 C CA . MET A 1 82 ? 6.441 7.212 -24.935 1.00 89.12 82 MET A CA 1
ATOM 659 C C . MET A 1 82 ? 6.362 5.822 -25.549 1.00 89.12 82 MET A C 1
ATOM 661 O O . MET A 1 82 ? 5.861 4.897 -24.913 1.00 89.12 82 MET A O 1
ATOM 665 N N . ASP A 1 83 ? 6.909 5.650 -26.749 1.00 90.38 83 ASP A N 1
ATOM 666 C CA . ASP A 1 83 ? 6.834 4.393 -27.491 1.00 90.38 83 ASP A CA 1
ATOM 667 C C . ASP A 1 83 ? 7.400 3.211 -26.696 1.00 90.38 83 ASP A C 1
ATOM 669 O O . ASP A 1 83 ? 6.846 2.117 -26.737 1.00 90.38 83 ASP A O 1
ATOM 673 N N . HIS A 1 84 ? 8.469 3.440 -25.927 1.00 84.31 84 HIS A N 1
ATOM 674 C CA . HIS A 1 84 ? 9.100 2.396 -25.127 1.00 84.31 84 HIS A CA 1
ATOM 675 C C . HIS A 1 84 ? 8.212 1.938 -23.960 1.00 84.31 84 HIS A C 1
A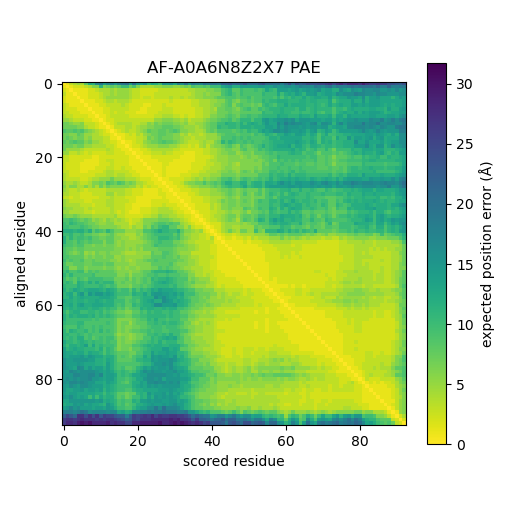TOM 677 O O . HIS A 1 84 ? 8.024 0.738 -23.780 1.00 84.31 84 HIS A O 1
ATOM 683 N N . LEU A 1 85 ? 7.601 2.869 -23.217 1.00 90.06 85 LEU A N 1
ATOM 684 C CA . LEU A 1 85 ? 6.656 2.522 -22.149 1.00 90.06 85 LEU A CA 1
ATOM 685 C C . LEU A 1 85 ? 5.437 1.784 -22.714 1.00 90.06 85 LEU A C 1
ATOM 687 O O . LEU A 1 85 ? 5.030 0.760 -22.174 1.00 90.06 85 LEU A O 1
ATOM 691 N N . ILE A 1 86 ? 4.886 2.274 -23.829 1.00 90.06 86 ILE A N 1
ATOM 692 C CA . ILE A 1 86 ? 3.727 1.661 -24.491 1.00 90.06 86 ILE A CA 1
ATOM 693 C C . ILE A 1 86 ? 4.058 0.236 -24.948 1.00 90.06 86 ILE A C 1
ATOM 695 O O . ILE A 1 86 ? 3.271 -0.675 -24.699 1.00 90.06 86 ILE A O 1
ATOM 699 N N . ALA A 1 87 ? 5.231 0.022 -25.551 1.00 87.44 87 ALA A N 1
ATOM 700 C CA . ALA A 1 87 ? 5.695 -1.306 -25.952 1.00 87.44 87 ALA A CA 1
ATOM 701 C C . ALA A 1 87 ? 5.827 -2.265 -24.755 1.00 87.44 87 ALA A C 1
ATOM 703 O O . ALA A 1 87 ? 5.559 -3.458 -24.884 1.00 87.44 87 ALA A O 1
ATOM 704 N N . MET A 1 88 ? 6.176 -1.752 -23.573 1.00 86.88 88 MET A N 1
ATOM 705 C CA . MET A 1 88 ? 6.223 -2.552 -22.349 1.00 86.88 88 MET A CA 1
ATOM 706 C C . MET A 1 88 ? 4.837 -2.826 -21.759 1.00 86.88 88 MET A C 1
ATOM 708 O O . MET A 1 88 ? 4.691 -3.793 -21.024 1.00 86.88 88 MET A O 1
ATOM 712 N N . CYS A 1 89 ? 3.809 -2.051 -22.100 1.00 88.25 89 CYS A N 1
ATOM 713 C CA . CYS A 1 89 ? 2.437 -2.239 -21.614 1.00 88.25 89 CYS A CA 1
ATOM 714 C C . CYS A 1 89 ? 1.561 -3.125 -22.515 1.00 88.25 89 CYS A C 1
ATOM 716 O O . CYS A 1 89 ? 0.391 -3.339 -22.201 1.00 88.25 89 CYS A O 1
ATOM 718 N N . VAL A 1 90 ? 2.089 -3.651 -23.621 1.00 85.62 90 VAL A N 1
ATOM 719 C CA . VAL A 1 90 ? 1.376 -4.616 -24.468 1.00 85.62 90 VAL A CA 1
ATOM 720 C C . VAL A 1 90 ? 1.850 -6.030 -24.170 1.00 85.62 90 VAL A C 1
ATOM 722 O O . VAL A 1 90 ? 3.047 -6.283 -24.045 1.00 85.62 90 VAL A O 1
ATOM 725 N N . GLU A 1 91 ? 0.918 -6.964 -24.017 1.00 66.38 91 GLU A N 1
ATOM 726 C CA . GLU A 1 91 ? 1.233 -8.385 -23.896 1.00 66.38 91 GLU A CA 1
ATOM 727 C C . GLU A 1 91 ? 1.821 -8.863 -25.231 1.00 66.38 91 GLU A C 1
ATOM 729 O O . GLU A 1 91 ? 1.177 -8.786 -26.276 1.00 66.38 91 GLU A O 1
ATOM 734 N N . THR A 1 92 ? 3.084 -9.278 -25.220 1.00 62.06 92 THR A N 1
ATOM 735 C CA . THR A 1 92 ? 3.685 -9.966 -26.359 1.00 62.06 92 THR A CA 1
ATOM 736 C C . THR A 1 92 ? 3.201 -11.407 -26.293 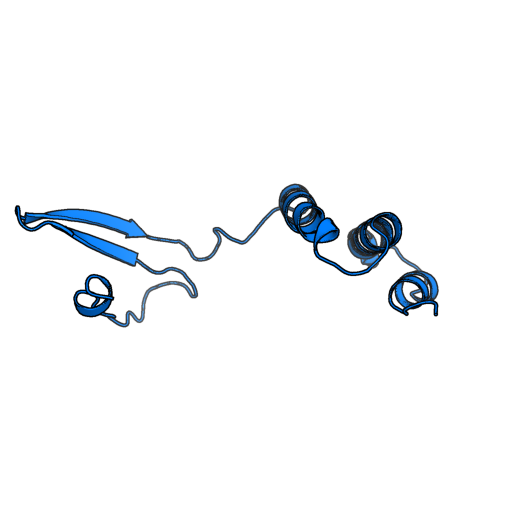1.00 62.06 92 THR A C 1
ATOM 738 O O . THR A 1 92 ? 3.586 -12.127 -25.373 1.00 62.06 92 THR A O 1
ATOM 741 N N . GLY A 1 93 ? 2.295 -11.765 -27.208 1.00 52.88 93 GLY A N 1
ATOM 742 C CA . GLY A 1 93 ? 1.818 -13.138 -27.392 1.00 52.88 93 GLY A CA 1
ATOM 743 C C . GLY A 1 93 ? 2.903 -14.101 -27.853 1.00 52.88 93 GLY A C 1
ATOM 744 O O . GLY A 1 93 ? 3.958 -13.630 -28.339 1.00 52.88 93 GLY A O 1
#

Foldseek 3Di:
DVVVVVDDDDDDDPADPPWDKDWDADPVRDIDIDTRNNCPVVDDLVVVVVVVLVCLVVDPDPSVLVVVLSVCVVPVVPDPDCPVNVVSVDDDD